Protein AF-A0A936FJT2-F1 (afdb_monomer)

Radius of gyration: 33.2 Å; Cα contacts (8 Å, |Δi|>4): 203; chains: 1; bounding box: 47×105×68 Å

Mean predicted aligned error: 16.53 Å

Nearest PDB structures (foldseek):
  1ezu-assembly1_B  TM=7.682E-01  e=1.170E-05  Escherichia coli
  1xx9-assembly1_C  TM=7.373E-01  e=2.394E-05  Escherichia coli
  1n8o-assembly1_E-2  TM=7.685E-01  e=5.174E-05  Escherichia coli K-12
  4niy-assembly1_E  TM=7.135E-01  e=3.718E-05  Escherichia coli K-12
  4niy-assembly4_H  TM=6.988E-01  e=6.103E-05  Escherichia coli K-12

Solvent-accessible surface area (backbone atoms only — not comparable to full-atom values): 11241 Å² total; per-residue (Å²): 141,77,87,82,92,81,90,87,83,91,83,87,79,86,84,75,80,75,79,78,79,75,80,76,78,75,73,72,80,74,78,71,80,80,74,75,71,82,79,77,77,70,72,63,78,69,56,72,70,45,80,87,69,50,94,99,54,85,82,42,82,30,77,70,78,92,60,85,71,34,73,82,38,67,46,77,41,55,50,42,38,72,41,80,40,57,69,46,61,64,33,29,50,41,44,74,43,82,42,76,40,93,97,51,87,74,69,46,67,48,79,49,63,88,76,47,73,50,65,56,90,67,92,63,64,91,86,49,63,42,82,43,75,33,38,22,61,65,46,80,42,73,38,75,65,64,68,97,62,93,58,88,65,82,44,64,44,58,75,70,66,64,79,135

Sequence (164 aa):
MSAPYLLTRMGTPLLVAVCLVACAQAVPPSATPVSDPPRSAMPIDVLDAFPASLPGHQRHVVKLPPLDNEPLHRVELLGGKTLTVDCNRQSMDGHFEPREVPGRKPTYWVFTSQGQVMSTRMACPPGSDRREFVSAKTLLVPLQQPPSTGGVRARWLRIALAPD

Foldseek 3Di:
DDDDDDDDDDDDDDPPPPPPPPPPPPPPPPPDPPPDDPPDDADVVVVVLDDCDDPPDDWAWDFDDDDPPQQVDKDKAWDWAKDWDAPWDKAFAWDWDWDDRPPDDDTAIDIDGPGDMDTDDDDGDPPRIDTDTHTYDMDIGGRDDDPPPDHGDIHIGDDDDDPD

pLDDT: mean 70.75, std 20.86, range [28.64, 97.94]

Secondary structure (DSSP, 8-state):
---------------------------PPP-----PPP--PPPHHHHTTS-S-BTTB---EEEPPP-TTGGG-EEEE--EEEEEE-SSPEEE--EEEEEEETTEEEEEEEEE----EEE--PPPPTT--EEEEEE---EEEE-PPPPTTT---EEE--------

Structure (mmCIF, N/CA/C/O backbone):
data_AF-A0A936FJT2-F1
#
_entry.id   AF-A0A936FJT2-F1
#
loop_
_atom_site.group_PDB
_atom_site.id
_atom_site.type_symbol
_atom_site.label_atom_id
_atom_site.label_alt_id
_atom_site.label_comp_id
_atom_site.label_asym_id
_atom_site.label_entity_id
_atom_site.label_seq_id
_atom_site.pdbx_PDB_ins_code
_atom_site.Cartn_x
_atom_site.Cartn_y
_atom_site.Cartn_z
_atom_site.occupancy
_atom_site.B_iso_or_equiv
_atom_site.auth_seq_id
_atom_site.auth_comp_id
_atom_site.auth_asym_id
_atom_site.auth_atom_id
_atom_site.pdbx_PDB_model_num
ATOM 1 N N . MET A 1 1 ? -29.739 -91.807 -42.483 1.00 41.09 1 MET A N 1
ATOM 2 C CA . MET A 1 1 ? -28.530 -92.315 -43.171 1.00 41.09 1 MET A CA 1
ATOM 3 C C . MET A 1 1 ? -27.590 -91.137 -43.346 1.00 41.09 1 MET A C 1
ATOM 5 O O . MET A 1 1 ? -28.060 -90.129 -43.840 1.00 41.09 1 MET A O 1
ATOM 9 N N . SER A 1 2 ? -26.325 -91.100 -42.957 1.00 41.69 2 SER A N 1
ATOM 10 C CA . SER A 1 2 ? -25.460 -91.930 -42.118 1.00 41.69 2 SER A CA 1
ATOM 11 C C . SER A 1 2 ? -24.277 -91.014 -41.746 1.00 41.69 2 SER A C 1
ATOM 13 O O . SER A 1 2 ? -23.844 -90.225 -42.582 1.00 41.69 2 SER A O 1
ATOM 15 N N . ALA A 1 3 ? -23.762 -91.105 -40.517 1.00 51.72 3 ALA A N 1
ATOM 16 C CA . ALA A 1 3 ? -22.368 -90.741 -40.193 1.00 51.72 3 ALA A CA 1
ATOM 17 C C . ALA A 1 3 ? -21.408 -91.705 -40.956 1.00 51.72 3 ALA A C 1
ATOM 19 O O . ALA A 1 3 ? -21.934 -92.734 -41.400 1.00 51.72 3 ALA A O 1
ATOM 20 N N . PRO A 1 4 ? -20.071 -91.498 -41.130 1.00 61.59 4 PRO A N 1
ATOM 21 C CA . PRO A 1 4 ? -19.071 -91.048 -40.130 1.00 61.59 4 PRO A CA 1
ATOM 22 C C . PRO A 1 4 ? -17.964 -90.095 -40.687 1.00 61.59 4 PRO A C 1
ATOM 24 O O . PRO A 1 4 ? -17.798 -89.942 -41.889 1.00 61.59 4 PRO A O 1
ATOM 27 N N . TYR A 1 5 ? -17.322 -89.236 -39.883 1.00 51.62 5 TYR A N 1
ATOM 28 C CA . TYR A 1 5 ? -16.064 -89.429 -39.122 1.00 51.62 5 TYR A CA 1
ATOM 29 C C . TYR A 1 5 ? -14.884 -90.078 -39.875 1.00 51.62 5 TYR A C 1
ATOM 31 O O . TYR A 1 5 ? -14.964 -91.248 -40.225 1.00 51.62 5 TYR A O 1
ATOM 39 N N . LEU A 1 6 ? -13.757 -89.356 -40.006 1.00 49.19 6 LEU A N 1
ATOM 40 C CA . LEU A 1 6 ? -12.476 -89.595 -39.297 1.00 49.19 6 LEU A CA 1
ATOM 41 C C . LEU A 1 6 ? -11.397 -88.595 -39.804 1.00 49.19 6 LEU A C 1
ATOM 43 O O . LEU A 1 6 ? -11.207 -88.463 -41.004 1.00 49.19 6 LEU A O 1
ATOM 47 N N . LEU A 1 7 ? -10.832 -87.760 -38.911 1.00 50.19 7 LEU A N 1
ATOM 48 C CA . LEU A 1 7 ? -9.444 -87.827 -38.376 1.00 50.19 7 LEU A CA 1
ATOM 49 C C . LEU A 1 7 ? -8.367 -87.365 -39.395 1.00 50.19 7 LEU A C 1
ATOM 51 O O . LEU A 1 7 ? -8.371 -87.801 -40.528 1.00 50.19 7 LEU A O 1
ATOM 55 N N . THR A 1 8 ? -7.341 -86.551 -39.125 1.00 47.97 8 THR A N 1
ATOM 56 C CA . THR A 1 8 ? -6.718 -85.963 -37.923 1.00 47.97 8 THR A CA 1
ATOM 57 C C . THR A 1 8 ? -5.597 -85.032 -38.425 1.00 47.97 8 THR A C 1
ATOM 59 O O . THR A 1 8 ? -4.978 -85.375 -39.427 1.00 47.97 8 THR A O 1
ATOM 62 N N . ARG A 1 9 ? -5.237 -83.970 -37.690 1.00 49.84 9 ARG A N 1
ATOM 63 C CA . ARG A 1 9 ? -3.873 -83.686 -37.155 1.00 49.84 9 ARG A CA 1
ATOM 64 C C . ARG A 1 9 ? -3.634 -82.186 -36.926 1.00 49.84 9 ARG A C 1
ATOM 66 O O . ARG A 1 9 ? -3.394 -81.423 -37.846 1.00 49.84 9 ARG A O 1
ATOM 73 N N . MET A 1 10 ? -3.672 -81.837 -35.641 1.00 58.47 10 MET A N 1
ATOM 74 C CA . MET A 1 10 ? -2.635 -81.125 -34.880 1.00 58.47 10 MET A CA 1
ATOM 75 C C . MET A 1 10 ? -1.852 -80.004 -35.588 1.00 58.47 10 MET A C 1
ATOM 77 O O . MET A 1 10 ? -0.888 -80.259 -36.301 1.00 58.47 10 MET A O 1
ATOM 81 N N . GLY A 1 11 ? -2.195 -78.764 -35.230 1.00 45.72 11 GLY A N 1
ATOM 82 C CA . GLY A 1 11 ? -1.363 -77.571 -35.378 1.00 45.72 11 GLY A CA 1
ATOM 83 C C . GLY A 1 11 ? -1.730 -76.551 -34.295 1.00 45.72 11 GLY A C 1
ATOM 84 O O . GLY A 1 11 ? -2.632 -75.743 -34.471 1.00 45.72 11 GLY A O 1
ATOM 85 N N . THR A 1 12 ? -1.080 -76.644 -33.139 1.00 52.88 12 THR A N 1
ATOM 86 C CA . THR A 1 12 ? -1.065 -75.639 -32.057 1.00 52.88 12 THR A CA 1
ATOM 87 C C . THR A 1 12 ? 0.076 -74.635 -32.304 1.00 52.88 12 THR A C 1
ATOM 89 O O . THR A 1 12 ? 1.049 -74.998 -32.958 1.00 52.88 12 THR A O 1
ATOM 92 N N . PRO A 1 13 ? 0.132 -73.478 -31.630 1.00 49.72 13 PRO A N 1
ATOM 93 C CA . PRO A 1 13 ? -0.815 -72.367 -31.652 1.00 49.72 13 PRO A CA 1
ATOM 94 C C . PRO A 1 13 ? -0.059 -71.046 -31.935 1.00 49.72 13 PRO A C 1
ATOM 96 O O . PRO A 1 13 ? 0.907 -70.728 -31.244 1.00 49.72 13 PRO A O 1
ATOM 99 N N . LEU A 1 14 ? -0.496 -70.217 -32.889 1.00 49.16 14 LEU A N 1
ATOM 100 C CA . LEU A 1 14 ? -0.026 -68.827 -32.915 1.00 49.16 14 LEU A CA 1
ATOM 101 C C . LEU A 1 14 ? -0.967 -67.998 -32.039 1.00 49.16 14 LEU A C 1
ATOM 103 O O . LEU A 1 14 ? -2.096 -67.696 -32.419 1.00 49.16 14 LEU A O 1
ATOM 107 N N . LEU A 1 15 ? -0.492 -67.696 -30.833 1.00 52.97 15 LEU A N 1
ATOM 108 C CA . LEU A 1 15 ? -1.070 -66.747 -29.887 1.00 52.97 15 LEU A CA 1
ATOM 109 C C . LEU A 1 15 ? -1.191 -65.372 -30.565 1.00 52.97 15 LEU A C 1
ATOM 111 O O . LEU A 1 15 ? -0.263 -64.568 -30.554 1.00 52.97 15 LEU A O 1
ATOM 115 N N . VAL A 1 16 ? -2.346 -65.104 -31.172 1.00 50.75 16 VAL A N 1
ATOM 116 C CA . VAL A 1 16 ? -2.749 -63.750 -31.554 1.00 50.75 16 VAL A CA 1
ATOM 117 C C . VAL A 1 16 ? -3.340 -63.113 -30.303 1.00 50.75 16 VAL A C 1
ATOM 119 O O . VAL A 1 16 ? -4.522 -63.263 -29.998 1.00 50.75 16 VAL A O 1
ATOM 122 N N . ALA A 1 17 ? -2.485 -62.439 -29.537 1.00 57.28 17 ALA A N 1
ATOM 123 C CA . ALA A 1 17 ? -2.918 -61.532 -28.488 1.00 57.28 17 ALA A CA 1
ATOM 124 C C . ALA A 1 17 ? -3.604 -60.326 -29.150 1.00 57.28 17 ALA A C 1
ATOM 126 O O . ALA A 1 17 ? -2.967 -59.345 -29.528 1.00 57.28 17 ALA A O 1
ATOM 127 N N . VAL A 1 18 ? -4.920 -60.430 -29.333 1.00 52.81 18 VAL A N 1
ATOM 128 C CA . VAL A 1 18 ? -5.785 -59.294 -29.648 1.00 52.81 18 VAL A CA 1
ATOM 129 C C . VAL A 1 18 ? -5.840 -58.427 -28.393 1.00 52.81 18 VAL A C 1
ATOM 131 O O . VAL A 1 18 ? -6.588 -58.708 -27.458 1.00 52.81 18 VAL A O 1
ATOM 134 N N . CYS A 1 19 ? -5.019 -57.378 -28.349 1.00 42.50 19 CYS A N 1
ATOM 135 C CA . CYS A 1 19 ? -5.193 -56.296 -27.389 1.00 42.50 19 CYS A CA 1
ATOM 136 C C . CYS A 1 19 ? -6.501 -55.569 -27.718 1.00 42.50 19 CYS A C 1
ATOM 138 O O . CYS A 1 19 ? -6.534 -54.650 -28.535 1.00 42.50 19 CYS A O 1
ATOM 140 N N . LEU A 1 20 ? -7.589 -55.996 -27.075 1.00 43.72 20 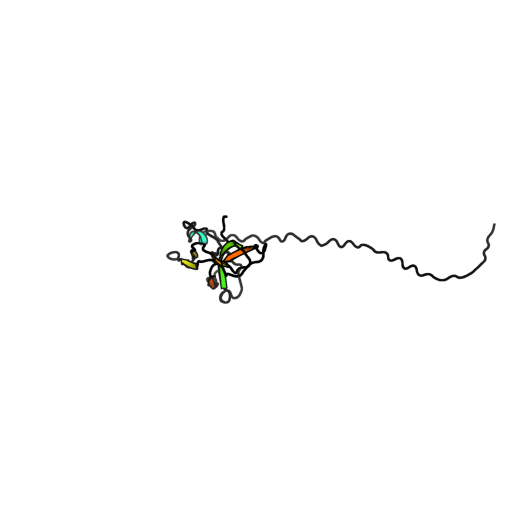LEU A N 1
ATOM 141 C CA . LEU A 1 20 ? -8.791 -55.190 -26.909 1.00 43.72 20 LEU A CA 1
ATOM 142 C C . LEU A 1 20 ? -8.407 -53.961 -26.080 1.00 43.72 20 LEU A C 1
ATOM 144 O O . LEU A 1 20 ? -8.416 -53.990 -24.851 1.00 43.72 20 LEU A O 1
ATOM 148 N N . VAL A 1 21 ? -8.042 -52.875 -26.759 1.00 56.47 21 VAL A N 1
ATOM 149 C CA . VAL A 1 21 ? -7.982 -51.548 -26.150 1.00 56.47 21 VAL A CA 1
ATOM 150 C C . VAL A 1 21 ? -9.427 -51.116 -25.915 1.00 56.47 21 VAL A C 1
ATOM 152 O O . VAL A 1 21 ? -10.073 -50.510 -26.765 1.00 56.47 21 VAL A O 1
ATOM 155 N N . ALA A 1 22 ? -9.961 -51.490 -24.755 1.00 47.34 22 ALA A N 1
ATOM 156 C CA . ALA A 1 22 ? -11.141 -50.857 -24.205 1.00 47.34 22 ALA A CA 1
ATOM 157 C C . ALA A 1 22 ? -10.746 -49.424 -23.826 1.00 47.34 22 ALA A C 1
ATOM 159 O O . ALA A 1 22 ? -10.128 -49.195 -22.787 1.00 47.34 22 ALA A O 1
ATOM 160 N N . CYS A 1 23 ? -11.073 -48.452 -24.679 1.00 44.69 23 CYS A N 1
ATOM 161 C CA . CYS A 1 23 ? -11.065 -47.046 -24.295 1.00 44.69 23 CYS A CA 1
ATOM 162 C C . CYS A 1 23 ? -12.161 -46.833 -23.242 1.00 44.69 23 CYS A C 1
ATOM 164 O O . CYS A 1 23 ? -13.283 -46.439 -23.554 1.00 44.69 23 CYS A O 1
ATOM 166 N N . ALA A 1 24 ? -11.841 -47.122 -21.980 1.00 49.59 24 ALA A N 1
ATOM 167 C CA . ALA A 1 24 ? -12.567 -46.584 -20.846 1.00 49.59 24 ALA A CA 1
ATOM 168 C C . ALA A 1 24 ? -12.343 -45.070 -20.863 1.00 49.59 24 ALA A C 1
ATOM 170 O O . ALA A 1 24 ? -11.337 -44.554 -20.383 1.00 49.59 24 ALA A O 1
ATOM 171 N N . GLN A 1 25 ? -13.268 -44.360 -21.496 1.00 50.62 25 GLN A N 1
ATOM 172 C CA . GLN A 1 25 ? -13.399 -42.921 -21.374 1.00 50.62 25 GLN A CA 1
ATOM 173 C C . GLN A 1 25 ? -13.724 -42.600 -19.914 1.00 50.62 25 GLN A C 1
ATOM 175 O O . GLN A 1 25 ? -14.875 -42.627 -19.480 1.00 50.62 25 GLN A O 1
ATOM 180 N N . ALA A 1 26 ? -12.670 -42.358 -19.136 1.00 50.75 26 ALA A N 1
ATOM 181 C CA . ALA A 1 26 ? -12.765 -41.702 -17.850 1.00 50.75 26 ALA A CA 1
ATOM 182 C C . ALA A 1 26 ? -13.279 -40.286 -18.119 1.00 50.75 26 ALA A C 1
ATOM 184 O O . ALA A 1 26 ? -12.524 -39.383 -18.472 1.00 50.75 26 ALA A O 1
ATOM 185 N N . VAL A 1 27 ? -14.597 -40.122 -18.015 1.00 62.81 27 VAL A N 1
ATOM 186 C CA . VAL A 1 27 ? -15.229 -38.815 -17.876 1.00 62.81 27 VAL A CA 1
ATOM 187 C C . VAL A 1 27 ? -14.571 -38.168 -16.651 1.00 62.81 27 VAL A C 1
ATOM 189 O O . VAL A 1 27 ? -14.680 -38.737 -15.561 1.00 62.81 27 VAL A O 1
ATOM 192 N N . PRO A 1 28 ? -13.835 -37.048 -16.789 1.00 62.00 28 PRO A N 1
ATOM 193 C CA . PRO A 1 28 ? -13.328 -36.352 -15.618 1.00 62.00 28 PRO A CA 1
ATOM 194 C C . PRO A 1 28 ? -14.540 -35.960 -14.765 1.00 62.00 28 PRO A C 1
ATOM 196 O O . PRO A 1 28 ? -15.533 -35.488 -15.332 1.00 62.00 28 PRO A O 1
ATOM 199 N N . PRO A 1 29 ? -14.517 -36.165 -13.435 1.00 53.25 29 PRO A N 1
ATOM 200 C CA . PRO A 1 29 ? -15.595 -35.677 -12.594 1.00 53.25 29 PRO A CA 1
ATOM 201 C C . PRO A 1 29 ? -15.706 -34.177 -12.846 1.00 53.25 29 PRO A C 1
ATOM 203 O O . PRO A 1 29 ? -14.739 -33.434 -12.670 1.00 53.25 29 PRO A O 1
ATOM 206 N N . SER A 1 30 ? -16.865 -33.755 -13.352 1.00 55.56 30 SER A N 1
ATOM 207 C CA . SER A 1 30 ? -17.181 -32.351 -13.544 1.00 55.56 30 SER A CA 1
ATOM 208 C C . SER A 1 30 ? -16.873 -31.638 -12.235 1.00 55.56 30 SER A C 1
ATOM 210 O O . SER A 1 30 ? -17.424 -31.995 -11.193 1.00 55.56 30 SER A O 1
ATOM 212 N N . ALA A 1 31 ? -15.939 -30.687 -12.285 1.00 58.97 31 ALA A N 1
ATOM 213 C CA . ALA A 1 31 ? -15.636 -29.836 -11.153 1.00 58.97 31 ALA A CA 1
ATOM 214 C C . ALA A 1 31 ? -16.955 -29.204 -10.703 1.00 58.97 31 ALA A C 1
ATOM 216 O O . ALA A 1 31 ? -17.579 -28.446 -11.448 1.00 58.97 31 ALA A O 1
ATOM 217 N N . THR A 1 32 ? -17.416 -29.575 -9.511 1.00 45.50 32 THR A N 1
ATOM 218 C CA . THR A 1 32 ? -18.541 -28.903 -8.872 1.00 45.50 32 THR A CA 1
ATOM 219 C C . THR A 1 32 ? -18.197 -27.418 -8.799 1.00 45.50 32 THR A C 1
ATOM 221 O O . THR A 1 32 ? -17.088 -27.104 -8.351 1.00 45.50 32 THR A O 1
ATOM 224 N N . PRO A 1 33 ? -19.086 -26.498 -9.214 1.00 54.75 33 PRO A N 1
ATOM 225 C CA . PRO A 1 33 ? -18.878 -25.090 -8.924 1.00 54.75 33 PRO A CA 1
ATOM 226 C C . PRO A 1 33 ? -18.719 -24.968 -7.408 1.00 54.75 33 PRO A C 1
ATOM 228 O O . PRO A 1 33 ? -19.598 -25.379 -6.651 1.00 54.75 33 PRO A O 1
ATOM 231 N N . VAL A 1 34 ? -17.553 -24.496 -6.967 1.00 51.28 34 VAL A N 1
ATOM 232 C CA . VAL A 1 34 ? -17.309 -24.187 -5.561 1.00 51.28 34 VAL A CA 1
ATOM 233 C C . VAL A 1 34 ? -18.224 -23.014 -5.245 1.00 51.28 34 VAL A C 1
ATOM 235 O O . VAL A 1 34 ? -17.948 -21.878 -5.617 1.00 51.28 34 VAL A O 1
ATOM 238 N N . SER A 1 35 ? -19.374 -23.313 -4.651 1.00 52.69 35 SER A N 1
ATOM 239 C CA . SER A 1 35 ? -20.285 -22.309 -4.125 1.00 52.69 35 SER A CA 1
ATOM 240 C C . SER A 1 35 ? -19.541 -21.562 -3.026 1.00 52.69 35 SER A C 1
ATOM 242 O O . SER A 1 35 ? -19.320 -22.118 -1.948 1.00 52.69 35 SER A O 1
ATOM 244 N N . ASP A 1 36 ? -19.125 -20.325 -3.298 1.00 50.94 36 ASP A N 1
ATOM 245 C CA . ASP A 1 36 ? -18.618 -19.443 -2.253 1.00 50.94 36 ASP A CA 1
ATOM 246 C C . ASP A 1 36 ? -19.650 -19.411 -1.110 1.00 50.94 36 ASP A C 1
ATOM 248 O O . ASP A 1 36 ? -20.843 -19.198 -1.372 1.00 50.94 36 ASP A O 1
ATOM 252 N N . PRO A 1 37 ? -19.249 -19.636 0.156 1.00 54.19 37 PRO A N 1
ATOM 253 C CA . PRO A 1 37 ? -20.168 -19.479 1.273 1.00 54.19 37 PRO A CA 1
ATOM 254 C C . PRO A 1 37 ? -20.752 -18.058 1.252 1.00 54.19 37 PRO A C 1
ATOM 256 O O . PRO A 1 37 ? -20.071 -17.122 0.813 1.00 54.19 37 PRO A O 1
ATOM 259 N N . PRO A 1 38 ? -22.000 -17.858 1.724 1.00 46.72 38 PRO A N 1
ATOM 260 C CA . PRO A 1 38 ? -22.619 -16.542 1.732 1.00 46.72 38 PRO A CA 1
ATOM 261 C C . PRO A 1 38 ? -21.678 -15.565 2.434 1.00 46.72 38 PRO A C 1
ATOM 263 O O . PRO A 1 38 ? -21.326 -15.741 3.601 1.00 46.72 38 PRO A O 1
ATOM 266 N N . ARG A 1 39 ? -21.228 -14.556 1.681 1.00 53.84 39 ARG A N 1
ATOM 267 C CA . ARG A 1 39 ? -20.324 -13.496 2.130 1.00 53.84 39 ARG A CA 1
ATOM 268 C C . ARG A 1 39 ? -21.001 -12.782 3.298 1.00 53.84 39 ARG A C 1
ATOM 270 O O . ARG A 1 39 ? -21.782 -11.862 3.078 1.00 53.84 39 ARG A O 1
ATOM 277 N N . SER A 1 40 ? -20.736 -13.242 4.522 1.00 48.91 40 SER A N 1
ATOM 278 C CA . SER A 1 40 ? -21.451 -12.818 5.727 1.00 48.91 40 SER A CA 1
ATOM 279 C C . SER A 1 40 ? -21.475 -11.289 5.803 1.00 48.91 40 SER A C 1
ATOM 281 O O . SER A 1 40 ? -20.433 -10.620 5.880 1.00 48.91 40 SER A O 1
ATOM 283 N N . ALA A 1 41 ? -22.664 -10.708 5.632 1.00 51.72 41 ALA A N 1
ATOM 284 C CA . ALA A 1 41 ? -22.876 -9.273 5.724 1.00 51.72 41 ALA A CA 1
ATOM 285 C C . ALA A 1 41 ? -22.569 -8.851 7.168 1.00 51.72 41 ALA A C 1
ATOM 287 O O . ALA A 1 41 ? -22.973 -9.514 8.114 1.00 51.72 41 ALA A O 1
ATOM 288 N N . MET A 1 42 ? -21.778 -7.792 7.340 1.00 53.12 42 MET A N 1
ATOM 289 C CA . MET A 1 42 ? -21.504 -7.283 8.683 1.00 53.12 42 MET A CA 1
ATOM 290 C C . MET A 1 42 ? -22.760 -6.593 9.201 1.00 53.12 42 MET A C 1
ATOM 292 O O . MET A 1 42 ? -23.491 -6.049 8.370 1.00 53.12 42 MET A O 1
ATOM 296 N N . PRO A 1 43 ? -22.989 -6.554 10.525 1.00 56.69 43 PRO A N 1
ATOM 297 C CA . PRO A 1 43 ? -23.989 -5.659 11.088 1.00 56.69 43 PRO A CA 1
ATOM 298 C C . PRO A 1 43 ? -23.683 -4.237 10.607 1.00 56.69 43 PRO A C 1
ATOM 300 O O . PRO A 1 43 ? -22.572 -3.739 10.816 1.00 56.69 43 PRO A O 1
ATOM 303 N N . ILE A 1 44 ? -24.637 -3.628 9.900 1.00 53.78 44 ILE A N 1
ATOM 304 C CA . ILE A 1 44 ? -24.499 -2.294 9.296 1.00 53.78 44 ILE A CA 1
ATOM 305 C C . ILE A 1 44 ? -24.113 -1.257 10.368 1.00 53.78 44 ILE A C 1
ATOM 307 O O . ILE A 1 44 ? -23.227 -0.438 10.133 1.00 53.78 44 ILE A O 1
ATOM 311 N N . ASP A 1 45 ? -24.626 -1.427 11.588 1.00 61.09 45 ASP A N 1
ATOM 312 C CA . ASP A 1 45 ? -24.450 -0.536 12.742 1.00 61.09 45 ASP A CA 1
ATOM 313 C C . ASP A 1 45 ? -22.987 -0.239 13.132 1.00 61.09 45 ASP A C 1
ATOM 315 O O . ASP A 1 45 ? -22.679 0.827 13.672 1.00 61.09 45 ASP A O 1
ATOM 319 N N . VAL A 1 46 ? -22.047 -1.158 12.871 1.00 66.50 46 VAL A N 1
ATOM 320 C CA . VAL A 1 46 ? -20.618 -0.925 13.172 1.00 66.50 46 VAL A CA 1
ATOM 321 C C . VAL A 1 46 ? -19.969 -0.032 12.110 1.00 66.50 46 VAL A C 1
ATOM 323 O O . VAL A 1 46 ? -19.051 0.726 12.422 1.00 66.50 46 VAL A O 1
ATOM 326 N N . LEU A 1 47 ? -20.432 -0.103 10.859 1.00 71.69 47 LEU A N 1
ATOM 327 C CA . LEU A 1 47 ? -19.873 0.653 9.736 1.00 71.69 47 LEU A CA 1
ATOM 328 C C . LEU A 1 47 ? -20.318 2.118 9.737 1.00 71.69 47 LEU A C 1
ATOM 330 O O . LEU A 1 47 ? -19.564 2.959 9.250 1.00 71.69 47 LEU A O 1
ATOM 334 N N . ASP A 1 48 ? -21.473 2.422 10.331 1.00 77.94 48 ASP A N 1
ATOM 335 C CA . ASP A 1 48 ? -22.017 3.784 10.461 1.00 77.94 48 ASP A CA 1
ATOM 336 C C . ASP A 1 48 ? -21.156 4.687 11.355 1.00 77.94 48 ASP A C 1
ATOM 338 O O . ASP A 1 48 ? -21.199 5.912 11.266 1.00 77.94 48 ASP A O 1
ATOM 342 N N . ALA A 1 49 ? -20.319 4.078 12.199 1.00 75.94 49 ALA A N 1
ATOM 343 C CA . ALA A 1 49 ? -19.318 4.767 13.005 1.00 75.94 49 ALA A CA 1
ATOM 344 C C . ALA A 1 49 ? -18.218 5.438 12.168 1.00 75.94 49 ALA A C 1
ATOM 346 O O . ALA A 1 49 ? -17.564 6.371 12.631 1.00 75.94 49 ALA A O 1
ATOM 347 N N . PHE A 1 50 ? -17.948 4.896 10.982 1.00 79.94 50 PHE A N 1
ATOM 348 C CA . PHE A 1 50 ? -16.826 5.280 10.140 1.00 79.94 50 PHE A CA 1
ATOM 349 C C . PHE A 1 50 ? -17.321 6.159 8.994 1.00 79.94 50 PHE A C 1
ATOM 351 O O . PHE A 1 50 ? -18.408 5.920 8.464 1.00 79.94 50 PHE A O 1
ATOM 358 N N . PRO A 1 51 ? -16.521 7.141 8.545 1.00 80.62 51 PRO A N 1
ATOM 359 C CA . PRO A 1 51 ? -16.919 7.991 7.432 1.00 80.62 51 PRO A CA 1
ATOM 360 C C . PRO A 1 51 ? -17.266 7.143 6.199 1.00 80.62 51 PRO A C 1
ATOM 362 O O . PRO A 1 51 ? -16.537 6.217 5.825 1.00 80.62 51 PRO A O 1
ATOM 365 N N . ALA A 1 52 ? -18.407 7.444 5.574 1.00 81.62 52 ALA A N 1
ATOM 366 C CA . ALA A 1 52 ? -18.868 6.743 4.376 1.00 81.62 52 ALA A CA 1
ATOM 367 C C . ALA A 1 52 ? -17.985 7.021 3.153 1.00 81.62 52 ALA A C 1
ATOM 369 O O . ALA A 1 52 ? -17.815 6.159 2.289 1.00 81.62 52 ALA A O 1
ATOM 370 N N . SER A 1 53 ? -17.391 8.208 3.118 1.00 81.44 53 SER A N 1
ATOM 371 C CA . SER A 1 53 ? -16.484 8.672 2.082 1.00 81.44 53 SER A CA 1
ATOM 372 C C . SER A 1 53 ? -15.417 9.576 2.690 1.00 81.44 53 SER A C 1
ATOM 374 O O . SER A 1 53 ? -15.611 10.190 3.740 1.00 81.44 53 SER A O 1
ATOM 376 N N . LEU A 1 54 ? -14.277 9.646 2.015 1.00 80.94 54 LEU A N 1
ATOM 377 C CA . LEU A 1 54 ? -13.211 10.591 2.306 1.00 80.94 54 LEU A CA 1
ATOM 378 C C . LEU A 1 54 ? -12.754 11.163 0.954 1.00 80.94 54 LEU A C 1
ATOM 380 O O . LEU A 1 54 ? -12.514 10.374 0.038 1.00 80.94 54 LEU A O 1
ATOM 384 N N . PRO A 1 55 ? -12.669 12.495 0.774 1.00 80.88 55 PRO A N 1
ATOM 385 C CA . PRO A 1 55 ? -12.311 13.087 -0.514 1.00 80.88 55 PRO A CA 1
ATOM 386 C C . PRO A 1 55 ? -10.999 12.522 -1.065 1.00 80.88 55 PRO A C 1
ATOM 388 O O . PRO A 1 55 ? -10.024 12.390 -0.327 1.00 80.88 55 PRO A O 1
ATOM 391 N N . GLY A 1 56 ? -10.981 12.158 -2.349 1.00 81.31 56 GLY A N 1
ATOM 392 C CA . GLY A 1 56 ? -9.808 11.559 -3.001 1.00 81.31 56 GLY A CA 1
ATOM 393 C C . GLY A 1 56 ? -9.508 10.110 -2.599 1.00 81.31 56 GLY A C 1
ATOM 394 O O . GLY A 1 56 ? -8.487 9.567 -3.010 1.00 81.31 56 GLY A O 1
ATOM 395 N N . HIS A 1 57 ? -10.378 9.468 -1.814 1.00 83.81 57 HIS A N 1
ATOM 396 C CA . HIS A 1 57 ? -10.182 8.104 -1.337 1.00 83.81 57 HIS A CA 1
ATOM 397 C C . HIS A 1 57 ? -11.414 7.241 -1.611 1.00 83.81 57 HIS A C 1
ATOM 399 O O . HIS A 1 57 ? -12.554 7.696 -1.529 1.00 83.81 57 HIS A O 1
ATOM 405 N N . GLN A 1 58 ? -11.180 5.953 -1.863 1.00 82.88 58 GLN A N 1
ATOM 406 C CA . GLN A 1 58 ? -12.235 4.945 -1.870 1.00 82.88 58 GLN A CA 1
ATOM 407 C C . GLN A 1 58 ? -12.160 4.099 -0.607 1.00 82.88 58 GLN A C 1
ATOM 409 O O . GLN A 1 58 ? -11.090 3.778 -0.084 1.00 82.88 58 GLN A O 1
ATOM 414 N N . ARG A 1 59 ? -13.340 3.731 -0.126 1.00 81.44 59 ARG A N 1
ATOM 415 C CA . ARG A 1 59 ? -13.539 3.031 1.132 1.00 81.44 59 ARG A CA 1
ATOM 416 C C . ARG A 1 59 ? -13.612 1.505 0.897 1.00 81.44 59 ARG A C 1
ATOM 418 O O . ARG A 1 59 ? -14.451 1.054 0.125 1.00 81.44 59 ARG A O 1
ATOM 425 N N . HIS A 1 60 ? -12.764 0.714 1.576 1.00 80.38 60 HIS A N 1
ATOM 426 C CA . HIS A 1 60 ? -12.659 -0.760 1.420 1.00 80.38 60 HIS A CA 1
ATOM 427 C C . HIS A 1 60 ? -12.813 -1.563 2.718 1.00 80.38 60 HIS A C 1
ATOM 429 O O . HIS A 1 60 ? -11.915 -1.535 3.562 1.00 80.38 60 HIS A O 1
ATOM 435 N N . VAL A 1 61 ? -13.901 -2.324 2.874 1.00 81.06 61 VAL A N 1
ATOM 436 C CA . VAL A 1 6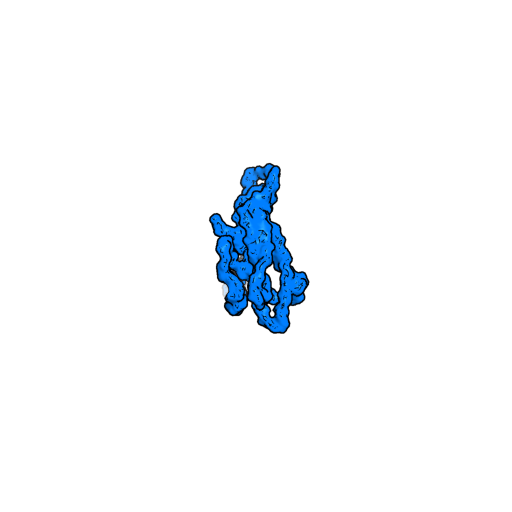1 ? -14.097 -3.196 4.048 1.00 81.06 61 VAL A CA 1
ATOM 437 C C . VAL A 1 61 ? -13.430 -4.548 3.816 1.00 81.06 61 VAL A C 1
ATOM 439 O O . VAL A 1 61 ? -13.803 -5.252 2.880 1.00 81.06 61 VAL A O 1
ATOM 442 N N . VAL A 1 62 ? -12.546 -4.971 4.719 1.00 75.75 62 VAL A N 1
ATOM 443 C CA . VAL A 1 62 ? -12.083 -6.360 4.814 1.00 75.75 62 VAL A CA 1
ATOM 444 C C . VAL A 1 62 ? -12.730 -7.042 6.012 1.00 75.75 62 VAL A C 1
ATOM 446 O O . VAL A 1 62 ? -12.732 -6.575 7.154 1.00 75.75 62 VAL A O 1
ATOM 449 N N . LYS A 1 63 ? -13.342 -8.183 5.718 1.00 76.00 63 LYS A N 1
ATOM 450 C CA . LYS A 1 63 ? -13.933 -9.065 6.713 1.00 76.00 63 LYS A CA 1
ATOM 451 C C . LYS A 1 63 ? -13.015 -10.250 6.842 1.00 76.00 63 LYS A C 1
ATOM 453 O O . LYS A 1 63 ? -12.725 -10.906 5.846 1.00 76.00 63 LYS A O 1
ATOM 458 N N . LEU A 1 64 ? -12.552 -10.489 8.054 1.00 75.38 64 LEU A N 1
ATOM 459 C CA . LEU A 1 64 ? -11.710 -11.633 8.331 1.00 75.38 64 LEU A CA 1
ATOM 460 C C . LEU A 1 64 ? -12.580 -12.744 8.903 1.00 75.38 64 LEU A C 1
ATOM 462 O O . LEU A 1 64 ? -13.493 -12.446 9.683 1.00 75.38 64 LEU A O 1
ATOM 466 N N . PRO A 1 65 ? -12.333 -14.000 8.509 1.00 75.44 65 PRO A N 1
ATOM 467 C CA . PRO A 1 65 ? -12.931 -15.119 9.210 1.00 75.44 65 PRO A CA 1
ATOM 468 C C . PRO A 1 65 ? -12.453 -15.118 10.673 1.00 75.44 65 PRO A C 1
ATOM 470 O O . PRO A 1 65 ? -11.396 -14.553 10.968 1.00 75.44 65 PRO A O 1
ATOM 473 N N . PRO A 1 66 ? -13.217 -15.717 11.598 1.00 76.94 66 PRO A N 1
ATOM 474 C CA . PRO A 1 66 ? -12.722 -15.961 12.946 1.00 76.94 66 PRO A CA 1
ATOM 475 C C . PRO A 1 66 ? -11.517 -16.907 12.880 1.00 76.94 66 PRO A C 1
ATOM 477 O O . PRO A 1 66 ? -11.547 -17.895 12.142 1.00 76.94 66 PRO A O 1
ATOM 480 N N . LEU A 1 67 ? -10.460 -16.595 13.630 1.00 73.19 67 LEU A N 1
ATOM 481 C CA . LEU A 1 67 ? -9.276 -17.445 13.762 1.00 73.19 67 LEU A CA 1
ATOM 482 C C . LEU A 1 67 ? -9.058 -17.813 15.230 1.00 73.19 67 LEU A C 1
ATOM 484 O O . LEU A 1 67 ? -9.247 -16.989 16.126 1.00 73.19 67 LEU A O 1
ATOM 488 N N . ASP A 1 68 ? -8.571 -19.025 15.474 1.00 78.62 68 ASP A N 1
ATOM 489 C CA . ASP A 1 68 ? -8.051 -19.384 16.789 1.00 78.62 68 ASP A CA 1
ATOM 490 C C . ASP A 1 68 ? -6.748 -18.628 17.060 1.00 78.62 68 ASP A C 1
ATOM 492 O O . ASP A 1 68 ? -5.923 -18.418 16.167 1.00 78.62 68 ASP A O 1
ATOM 496 N N . ASN A 1 69 ? -6.536 -18.222 18.313 1.00 79.44 69 ASN A N 1
ATOM 497 C CA . ASN A 1 69 ? -5.347 -17.472 18.726 1.00 79.44 69 ASN A CA 1
ATOM 498 C C . ASN A 1 69 ? -5.094 -16.207 17.875 1.00 79.44 69 ASN A C 1
ATOM 500 O O . ASN A 1 69 ? -3.960 -15.933 17.472 1.00 79.44 69 ASN A O 1
ATOM 504 N N . GLU A 1 70 ? -6.132 -15.396 17.625 1.00 74.25 70 GLU A N 1
ATOM 505 C CA . GLU A 1 70 ? -6.020 -14.134 16.866 1.00 74.25 70 GLU A CA 1
ATOM 506 C C . GLU A 1 70 ? -4.825 -13.231 17.250 1.00 74.25 70 GLU A C 1
ATOM 508 O O . GLU A 1 70 ? -4.224 -12.686 16.328 1.00 74.25 70 GLU A O 1
ATOM 513 N N . PRO A 1 71 ? -4.386 -13.086 18.524 1.00 80.19 71 PRO A N 1
ATOM 514 C CA . PRO A 1 71 ? -3.251 -12.217 18.870 1.00 80.19 71 PRO A CA 1
ATOM 515 C C . PRO A 1 71 ? -1.929 -12.603 18.209 1.00 80.19 71 PRO A C 1
ATOM 517 O O . PRO A 1 71 ? -1.034 -11.768 18.091 1.00 80.19 71 PRO A O 1
ATOM 520 N N . LEU A 1 72 ? -1.791 -13.870 17.812 1.00 81.00 72 LEU A N 1
ATOM 521 C CA . LEU A 1 72 ? -0.606 -14.377 17.123 1.00 81.00 72 LEU A CA 1
ATOM 522 C C . LEU A 1 72 ? -0.610 -14.022 15.633 1.00 81.00 72 LEU A C 1
ATOM 524 O O . LEU A 1 72 ? 0.408 -14.164 14.960 1.00 81.00 72 LEU A O 1
ATOM 528 N N . HIS A 1 73 ? -1.737 -13.532 15.122 1.00 80.69 73 HIS A N 1
ATOM 529 C CA . HIS A 1 73 ? -1.936 -13.254 13.716 1.00 80.69 73 HIS A CA 1
ATOM 530 C C . HIS A 1 73 ? -1.868 -11.752 13.423 1.00 80.69 73 HIS A C 1
ATOM 532 O O . HIS A 1 73 ? -2.192 -10.881 14.239 1.00 80.69 73 HIS A O 1
ATOM 538 N N . ARG A 1 74 ? -1.426 -11.436 12.207 1.00 83.12 74 ARG A N 1
ATOM 539 C CA . ARG A 1 74 ? -1.316 -10.071 11.693 1.00 83.12 74 ARG A CA 1
ATOM 540 C C . ARG A 1 74 ? -1.934 -10.007 10.306 1.00 83.12 74 ARG A C 1
ATOM 542 O O . ARG A 1 74 ? -1.929 -10.989 9.573 1.00 83.12 74 ARG A O 1
ATOM 549 N N . VAL A 1 75 ? -2.444 -8.836 9.960 1.00 85.62 75 VAL A N 1
ATOM 550 C CA . VAL A 1 75 ? -2.905 -8.495 8.616 1.00 85.62 75 VAL A CA 1
ATOM 551 C C . VAL A 1 75 ? -1.860 -7.595 7.996 1.00 85.62 75 VAL A C 1
ATOM 553 O O . VAL A 1 75 ? -1.488 -6.587 8.594 1.00 85.62 75 VAL A O 1
ATOM 556 N N . GLU A 1 76 ? -1.408 -7.933 6.799 1.00 87.25 76 GLU A N 1
ATOM 557 C CA . GLU A 1 76 ? -0.566 -7.045 6.013 1.00 87.25 76 GLU A CA 1
ATOM 558 C C . GLU A 1 76 ? -1.430 -6.157 5.121 1.00 87.25 76 GLU A C 1
ATOM 560 O O . GLU A 1 76 ? -2.269 -6.647 4.367 1.00 87.25 76 GLU A O 1
ATOM 565 N N . LEU A 1 77 ? -1.235 -4.843 5.219 1.00 87.38 77 LEU A N 1
ATOM 566 C CA . LEU A 1 77 ? -1.881 -3.865 4.364 1.00 87.38 77 LEU A CA 1
ATOM 567 C C . LEU A 1 77 ? -0.975 -3.529 3.177 1.00 87.38 77 LEU A C 1
ATOM 569 O O . LEU A 1 77 ? 0.157 -3.083 3.377 1.00 87.38 77 LEU A O 1
ATOM 573 N N . LEU A 1 78 ? -1.488 -3.684 1.953 1.00 90.56 78 LEU A N 1
ATOM 574 C CA . LEU A 1 78 ? -0.780 -3.356 0.717 1.00 90.56 78 LEU A CA 1
ATOM 575 C C . LEU A 1 78 ? -1.509 -2.233 -0.031 1.00 90.56 78 LEU A C 1
ATOM 577 O O . LEU A 1 78 ? -2.645 -2.391 -0.474 1.00 90.56 78 LEU A O 1
ATOM 581 N N . GLY A 1 79 ? -0.845 -1.088 -0.183 1.00 89.88 79 GLY A N 1
ATOM 582 C CA . GLY A 1 79 ? -1.290 0.009 -1.043 1.00 89.88 79 GLY A CA 1
ATOM 583 C C . GLY A 1 79 ? -0.471 0.016 -2.328 1.00 89.88 79 GLY A C 1
ATOM 584 O O . GLY A 1 79 ? 0.739 -0.163 -2.273 1.00 89.88 79 GLY A O 1
ATOM 585 N N . GLY A 1 80 ? -1.107 0.179 -3.485 1.00 91.81 80 GLY A N 1
ATOM 586 C CA . GLY A 1 80 ? -0.439 0.045 -4.780 1.00 91.81 80 GLY A CA 1
ATOM 587 C C . GLY A 1 80 ? -1.393 0.201 -5.956 1.00 91.81 80 GLY A C 1
ATOM 588 O O . GLY A 1 80 ? -2.603 0.388 -5.765 1.00 91.81 80 GLY A O 1
ATOM 589 N N . LYS A 1 81 ? -0.838 0.086 -7.164 1.00 89.25 81 LYS A N 1
ATOM 590 C CA . LYS A 1 81 ? -1.582 0.068 -8.430 1.00 89.25 81 LYS A CA 1
ATOM 591 C C . LYS A 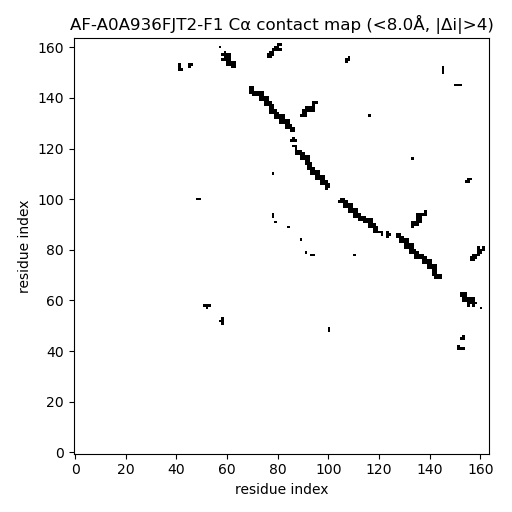1 81 ? -0.987 -0.953 -9.396 1.00 89.25 81 LYS A C 1
ATOM 593 O O . LYS A 1 81 ? 0.207 -1.243 -9.346 1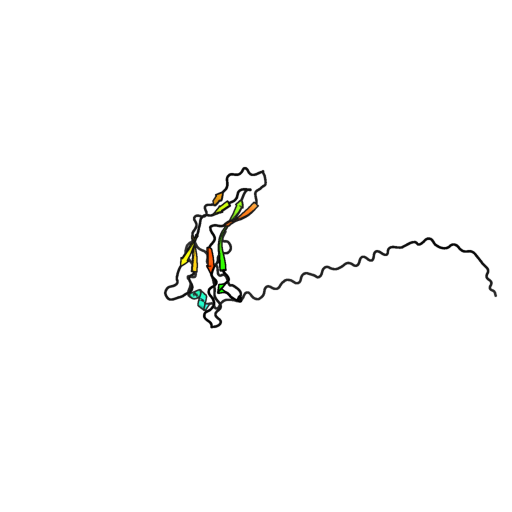.00 89.25 81 LYS A O 1
ATOM 598 N N . THR A 1 82 ? -1.825 -1.492 -10.275 1.00 94.06 82 THR A N 1
ATOM 599 C CA . THR A 1 82 ? -1.383 -2.428 -11.314 1.00 94.06 82 THR A CA 1
ATOM 600 C C . THR A 1 82 ? -0.947 -1.656 -12.548 1.00 94.06 82 THR A C 1
ATOM 602 O O . THR A 1 82 ? -1.734 -0.905 -13.121 1.00 94.06 82 THR A O 1
ATOM 605 N N . LEU A 1 83 ? 0.296 -1.864 -12.971 1.00 94.12 83 LEU A N 1
ATOM 606 C CA . LEU A 1 83 ? 0.908 -1.192 -14.113 1.00 94.12 83 LEU A CA 1
ATOM 607 C C . LEU A 1 83 ? 1.465 -2.222 -15.088 1.00 94.12 83 LEU A C 1
ATOM 609 O O . LEU A 1 83 ? 1.675 -3.381 -14.737 1.00 94.12 83 LEU A O 1
ATOM 613 N N . THR A 1 84 ? 1.711 -1.787 -16.318 1.00 96.69 84 THR A N 1
ATOM 614 C CA . THR A 1 84 ? 2.616 -2.508 -17.213 1.00 96.69 84 THR A CA 1
ATOM 615 C C . THR A 1 84 ? 4.036 -2.082 -16.855 1.00 96.69 84 THR A C 1
ATOM 617 O O . THR A 1 84 ? 4.329 -0.888 -16.866 1.00 96.69 84 THR A O 1
ATOM 620 N N . VAL A 1 85 ? 4.877 -3.038 -16.472 1.00 96.81 85 VAL A N 1
ATOM 621 C CA . VAL A 1 85 ? 6.249 -2.825 -16.001 1.00 96.81 85 VAL A CA 1
ATOM 622 C C . VAL A 1 85 ? 7.218 -3.655 -16.825 1.00 96.81 85 VAL A C 1
ATOM 624 O O . VAL A 1 85 ? 6.858 -4.721 -17.317 1.00 96.81 85 VAL A O 1
ATOM 627 N N . ASP A 1 86 ? 8.448 -3.184 -16.927 1.00 96.81 86 ASP A N 1
ATOM 628 C CA . ASP A 1 86 ? 9.558 -3.865 -17.579 1.00 96.81 86 ASP A CA 1
ATOM 629 C C . ASP A 1 86 ? 10.212 -4.916 -16.653 1.00 96.81 86 ASP A C 1
ATOM 631 O O . ASP A 1 86 ? 9.691 -5.307 -15.602 1.00 96.81 86 ASP A O 1
ATOM 635 N N . CYS A 1 87 ? 11.389 -5.416 -17.032 1.00 96.38 87 CYS A N 1
ATOM 636 C CA . CYS A 1 87 ? 12.168 -6.352 -16.217 1.00 96.38 87 CYS A CA 1
ATOM 637 C C . CYS A 1 87 ? 12.682 -5.755 -14.892 1.00 96.38 87 CYS A C 1
ATOM 639 O O . CYS A 1 87 ? 13.149 -6.498 -14.026 1.00 96.38 87 CYS A O 1
ATOM 641 N N . ASN A 1 88 ? 12.628 -4.431 -14.725 1.00 97.94 88 ASN A N 1
ATOM 642 C CA . ASN A 1 88 ? 13.125 -3.783 -13.527 1.00 97.94 88 ASN A CA 1
ATOM 643 C C . ASN A 1 88 ? 12.225 -4.056 -12.321 1.00 97.94 88 ASN A C 1
ATOM 645 O O . ASN A 1 88 ? 11.022 -4.300 -12.425 1.00 97.94 88 ASN A O 1
ATOM 649 N N . ARG A 1 89 ? 12.831 -3.991 -11.132 1.00 96.19 89 ARG A N 1
ATOM 650 C CA . ARG A 1 89 ? 12.077 -4.033 -9.885 1.00 96.19 89 ARG A CA 1
ATOM 651 C C . ARG A 1 89 ? 11.486 -2.653 -9.635 1.00 96.19 89 ARG A C 1
ATOM 653 O O . ARG A 1 89 ? 12.230 -1.684 -9.477 1.00 96.19 89 ARG A O 1
ATOM 660 N N . GLN A 1 90 ? 10.163 -2.601 -9.569 1.00 97.25 90 GLN A N 1
ATOM 661 C CA . GLN A 1 90 ? 9.394 -1.387 -9.330 1.00 97.25 90 GLN A CA 1
ATOM 662 C C . GLN A 1 90 ? 8.909 -1.335 -7.873 1.00 97.25 90 GLN A C 1
ATOM 664 O O . GLN A 1 90 ? 8.629 -2.361 -7.254 1.00 97.25 90 GLN A O 1
ATOM 669 N N . SER A 1 91 ? 8.790 -0.135 -7.315 1.00 95.38 91 SER A N 1
ATOM 670 C CA . SER A 1 91 ? 8.139 0.125 -6.022 1.00 95.38 91 SER A CA 1
ATOM 671 C C . SER A 1 91 ? 7.432 1.473 -6.065 1.00 95.38 91 SER A C 1
ATOM 673 O O . SER A 1 91 ? 7.862 2.354 -6.801 1.00 95.38 91 SER A O 1
ATOM 675 N N . MET A 1 92 ? 6.348 1.647 -5.313 1.00 95.69 92 MET A N 1
ATOM 676 C CA . MET A 1 92 ? 5.581 2.898 -5.298 1.00 95.69 92 MET A CA 1
ATOM 677 C C . MET A 1 92 ? 5.842 3.689 -4.013 1.00 95.69 92 MET A C 1
ATOM 679 O O . MET A 1 92 ? 6.144 3.110 -2.969 1.00 95.69 92 MET A O 1
ATOM 683 N N . ASP A 1 93 ? 5.707 5.010 -4.054 1.00 94.75 93 ASP A N 1
ATOM 684 C CA . ASP A 1 93 ? 5.641 5.812 -2.836 1.00 94.75 93 ASP A CA 1
ATOM 685 C C . ASP A 1 93 ? 4.310 5.592 -2.091 1.00 94.75 93 ASP A C 1
ATOM 687 O O . ASP A 1 93 ? 3.279 5.252 -2.680 1.00 94.75 93 ASP A O 1
ATOM 691 N N . GLY A 1 94 ? 4.321 5.815 -0.780 1.00 90.06 94 GLY A N 1
ATOM 692 C CA . GLY A 1 94 ? 3.112 5.879 0.033 1.00 90.06 94 GLY A CA 1
ATOM 693 C C . GLY A 1 94 ? 3.201 5.142 1.362 1.00 90.06 94 GLY A C 1
ATOM 694 O O . GLY A 1 94 ? 4.094 4.323 1.602 1.00 90.06 94 GLY A O 1
ATOM 695 N N . HIS A 1 95 ? 2.249 5.447 2.239 1.00 90.31 95 HIS A N 1
ATOM 696 C CA . HIS A 1 95 ? 2.167 4.903 3.592 1.00 90.31 95 HIS A CA 1
ATOM 697 C C . HIS A 1 95 ? 0.726 4.884 4.105 1.00 90.31 95 HIS A C 1
ATOM 699 O O . HIS A 1 95 ? -0.167 5.527 3.555 1.00 90.31 95 HIS A O 1
ATOM 705 N N . PHE A 1 96 ? 0.506 4.127 5.179 1.00 87.31 96 PHE A N 1
ATOM 706 C CA . PHE A 1 96 ? -0.774 4.057 5.877 1.00 87.31 96 PHE A CA 1
ATOM 707 C C . PHE A 1 96 ? -0.738 4.893 7.156 1.00 87.31 96 PHE A C 1
ATOM 709 O O . PHE A 1 96 ? 0.146 4.715 7.994 1.00 87.31 96 PHE A O 1
ATOM 716 N N . GLU A 1 97 ? -1.734 5.753 7.334 1.00 86.94 97 GLU A N 1
ATOM 717 C CA . GLU A 1 97 ? -1.923 6.569 8.531 1.00 86.94 97 GLU A CA 1
ATOM 718 C C . GLU A 1 97 ? -3.105 6.050 9.356 1.00 86.94 97 GLU A C 1
ATOM 720 O O . GLU A 1 97 ? -4.213 5.925 8.819 1.00 86.94 97 GLU A O 1
ATOM 725 N N . PRO A 1 98 ? -2.913 5.761 10.655 1.00 84.81 98 PRO A N 1
ATOM 726 C CA . PRO A 1 98 ? -4.018 5.448 11.545 1.00 84.81 98 PRO A CA 1
ATOM 727 C C . PRO A 1 98 ? -4.870 6.698 11.797 1.00 84.81 98 PRO A C 1
ATOM 729 O O . PRO A 1 98 ? -4.357 7.7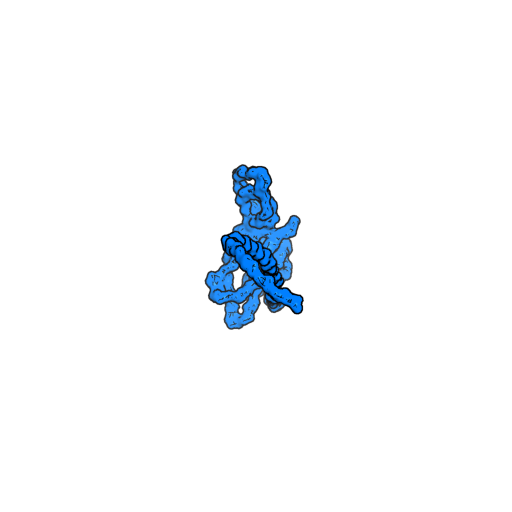86 12.054 1.00 84.81 98 PRO A O 1
ATOM 732 N N . ARG A 1 99 ? -6.188 6.532 11.762 1.00 83.00 99 ARG A N 1
ATOM 733 C CA . ARG A 1 99 ? -7.180 7.556 12.081 1.00 83.00 99 ARG A CA 1
ATOM 734 C C . ARG A 1 99 ? -8.186 7.002 13.078 1.00 83.00 99 ARG A C 1
ATOM 736 O O . ARG A 1 99 ? -8.627 5.858 12.974 1.00 83.00 99 ARG A O 1
ATOM 743 N N . GLU A 1 100 ? -8.546 7.816 14.057 1.00 79.62 100 GLU A N 1
ATOM 744 C CA . GLU A 1 100 ? -9.484 7.436 15.109 1.00 79.62 100 GLU A CA 1
ATOM 745 C C . GLU A 1 100 ? -10.872 8.008 14.834 1.00 79.62 100 GLU A C 1
ATOM 747 O O . GLU A 1 100 ? 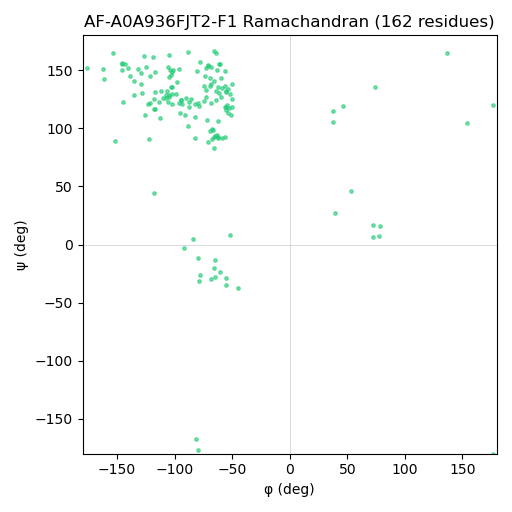-11.019 9.073 14.231 1.00 79.62 100 GLU A O 1
ATOM 752 N N . VAL A 1 101 ? -11.896 7.291 15.291 1.00 75.94 101 VAL A N 1
ATOM 753 C CA . VAL A 1 101 ? -13.253 7.826 15.391 1.00 75.94 101 VAL A CA 1
ATOM 754 C C . VAL A 1 101 ? -13.424 8.318 16.830 1.00 75.94 101 VAL A C 1
ATOM 756 O O . VAL A 1 101 ? -13.254 7.512 17.751 1.00 75.94 101 VAL A O 1
ATOM 759 N N . PRO A 1 102 ? -13.744 9.604 17.063 1.00 70.81 102 PRO A N 1
ATOM 760 C CA . PRO A 1 102 ? -13.924 10.131 18.411 1.00 70.81 102 PRO A CA 1
ATOM 761 C C . PRO A 1 102 ? -14.873 9.260 19.246 1.00 70.81 102 PRO A C 1
ATOM 763 O O . PRO A 1 102 ? -15.995 8.965 18.838 1.00 70.81 102 PRO A O 1
ATOM 766 N N . GLY A 1 103 ? -14.398 8.815 20.412 1.00 67.38 103 GLY A N 1
ATOM 767 C CA . GLY A 1 103 ? -15.177 7.997 21.344 1.00 67.38 103 GLY A CA 1
ATOM 768 C C . GLY A 1 103 ? -15.314 6.511 20.983 1.00 67.38 103 GLY A C 1
ATOM 769 O O . GLY A 1 103 ? -16.057 5.809 21.666 1.00 67.38 103 GLY A O 1
ATOM 770 N N . ARG A 1 104 ? -14.625 5.996 19.950 1.00 64.88 104 ARG A N 1
ATOM 771 C CA . ARG A 1 104 ? -14.698 4.575 19.560 1.00 64.88 104 ARG A CA 1
ATOM 772 C C . ARG A 1 104 ? -13.321 3.973 19.258 1.00 64.88 104 ARG A C 1
ATOM 774 O O . ARG A 1 104 ? -12.475 4.580 18.613 1.00 64.88 104 ARG A O 1
ATOM 781 N N . LYS A 1 105 ? -13.127 2.721 19.681 1.00 58.72 105 LYS A N 1
ATOM 782 C CA . LYS A 1 105 ? -12.102 1.797 19.159 1.00 58.72 105 LYS A CA 1
ATOM 783 C C . LYS A 1 105 ? -12.858 0.771 18.305 1.00 58.72 105 LYS A C 1
ATOM 785 O O . LYS A 1 105 ? -13.868 0.270 18.801 1.00 58.72 105 LYS A O 1
ATOM 790 N N . PRO A 1 106 ? -12.444 0.445 17.065 1.00 62.66 106 PRO A N 1
ATOM 791 C CA . PRO A 1 106 ? -11.078 0.498 16.527 1.00 62.66 106 PRO A CA 1
ATOM 792 C C . PRO A 1 106 ? -10.767 1.667 15.565 1.00 62.66 106 PRO A C 1
ATOM 794 O O . PRO A 1 106 ? -11.657 2.286 14.991 1.00 62.66 106 PRO A O 1
ATOM 797 N N . THR A 1 107 ? -9.469 1.915 15.371 1.00 73.75 107 THR A N 1
ATOM 798 C CA . THR A 1 107 ? -8.861 2.803 14.361 1.00 73.75 107 THR A CA 1
ATOM 799 C C . THR A 1 107 ? -9.199 2.342 12.930 1.00 73.75 107 THR A C 1
ATOM 801 O O . THR A 1 107 ? -9.473 1.162 12.717 1.00 73.75 107 THR A O 1
ATOM 804 N N . TYR A 1 108 ? -9.168 3.247 11.947 1.00 81.31 108 TYR A N 1
ATOM 805 C CA . TYR A 1 108 ? -9.154 2.939 10.508 1.00 81.31 108 TYR A CA 1
ATOM 806 C C . TYR A 1 108 ? -7.867 3.472 9.860 1.00 81.31 108 TYR A C 1
ATOM 808 O O . TYR A 1 108 ? -7.190 4.317 10.436 1.00 81.31 108 TYR A O 1
ATOM 816 N N . TRP A 1 109 ? -7.504 2.980 8.675 1.00 87.69 109 TRP A N 1
ATOM 817 C CA . TRP A 1 109 ? -6.237 3.322 8.019 1.00 87.69 109 TRP A CA 1
ATOM 818 C C . TRP A 1 109 ? -6.503 4.046 6.706 1.00 87.69 109 TRP A C 1
ATOM 820 O O . TRP A 1 109 ? -7.292 3.578 5.885 1.00 87.69 109 TRP A O 1
ATOM 830 N N . VAL A 1 110 ? -5.827 5.174 6.506 1.00 89.25 110 VAL A N 1
ATOM 831 C CA . VAL A 1 110 ? -5.869 5.956 5.266 1.00 89.25 110 VAL A CA 1
ATOM 832 C C . VAL A 1 110 ? -4.546 5.770 4.537 1.00 89.25 110 VAL A C 1
ATOM 834 O O . VAL A 1 110 ? -3.489 5.913 5.144 1.00 89.25 110 VAL A O 1
ATOM 837 N N . PHE A 1 111 ? -4.600 5.411 3.256 1.00 89.94 111 PHE A N 1
ATOM 838 C CA . PHE A 1 111 ? -3.408 5.274 2.420 1.00 89.94 111 PHE A CA 1
ATOM 839 C C . PHE A 1 111 ? -3.136 6.579 1.675 1.00 89.94 111 PHE A C 1
ATOM 841 O O . PHE A 1 111 ? -3.975 7.004 0.882 1.00 89.94 111 PHE A O 1
ATOM 848 N N . THR A 1 112 ? -1.958 7.158 1.890 1.00 89.38 112 THR A N 1
ATOM 849 C CA . THR A 1 112 ? -1.510 8.404 1.257 1.00 89.38 112 THR A CA 1
ATOM 850 C C . THR A 1 112 ? -0.366 8.098 0.295 1.00 89.38 112 THR A C 1
ATOM 852 O O . THR A 1 112 ? 0.566 7.384 0.659 1.00 89.38 112 THR A O 1
ATOM 855 N N . SER A 1 113 ? -0.429 8.614 -0.935 1.00 90.69 113 SER A N 1
ATOM 856 C CA . SER A 1 113 ? 0.593 8.426 -1.977 1.00 90.69 113 SER A CA 1
ATOM 857 C C . SER A 1 113 ? 0.443 9.487 -3.072 1.00 90.69 113 SER A C 1
ATOM 859 O O . SER A 1 113 ? -0.667 9.953 -3.333 1.00 90.69 113 SER A O 1
ATOM 861 N N . GLN A 1 114 ? 1.548 9.842 -3.728 1.00 91.00 114 GLN A N 1
ATOM 862 C CA . GLN A 1 114 ? 1.586 10.642 -4.957 1.00 91.00 114 GLN A CA 1
ATOM 863 C C . GLN A 1 114 ? 1.571 9.772 -6.230 1.00 91.00 114 GLN A C 1
ATOM 865 O O . GLN A 1 114 ? 1.544 10.302 -7.341 1.00 91.00 114 GLN A O 1
ATOM 870 N N . GLY A 1 115 ? 1.593 8.443 -6.089 1.00 89.56 115 GLY A N 1
ATOM 871 C CA . GLY A 1 115 ? 1.554 7.477 -7.187 1.00 89.56 115 GLY A CA 1
ATOM 872 C C . GLY A 1 115 ? 2.845 7.393 -8.009 1.00 89.56 115 GLY A C 1
ATOM 873 O O . GLY A 1 115 ? 2.809 6.878 -9.133 1.00 89.56 115 GLY A O 1
ATOM 874 N N . GLN A 1 116 ? 3.950 7.902 -7.469 1.00 94.56 116 GLN A N 1
ATOM 875 C CA . GLN A 1 116 ? 5.289 7.869 -8.040 1.00 94.56 116 GLN A CA 1
ATOM 876 C C . GLN A 1 116 ? 5.880 6.467 -7.919 1.00 94.56 116 GLN A C 1
ATOM 878 O O . GLN A 1 116 ? 5.788 5.817 -6.878 1.00 94.56 116 GLN A O 1
ATOM 883 N N . VAL A 1 117 ? 6.508 6.000 -8.996 1.00 96.12 117 VAL A N 1
ATOM 884 C CA . VAL A 1 117 ? 7.074 4.651 -9.078 1.00 96.12 117 VAL A CA 1
ATOM 885 C C . VAL A 1 117 ? 8.576 4.734 -9.279 1.00 96.12 117 VAL A C 1
ATOM 887 O O . VAL A 1 117 ? 9.056 5.382 -10.204 1.00 96.12 117 VAL A O 1
ATOM 890 N N . MET A 1 118 ? 9.309 4.074 -8.391 1.00 96.44 118 MET A N 1
ATOM 891 C CA . MET A 1 118 ? 10.757 3.965 -8.401 1.00 96.44 118 MET A CA 1
ATOM 892 C C . MET A 1 118 ? 11.166 2.628 -9.014 1.00 96.44 118 MET A C 1
ATOM 894 O O . MET A 1 118 ? 10.702 1.577 -8.569 1.00 96.44 118 MET A O 1
ATOM 898 N N . SER A 1 119 ? 12.086 2.691 -9.975 1.00 97.00 119 SER A N 1
ATOM 899 C CA . SER A 1 119 ? 12.581 1.554 -10.751 1.00 97.00 119 SER A CA 1
ATOM 900 C C . SER A 1 119 ? 14.068 1.322 -10.510 1.00 97.00 119 SER A C 1
ATOM 902 O O . SER A 1 119 ? 14.841 2.276 -10.372 1.00 97.00 119 SER A O 1
ATOM 904 N N . THR A 1 120 ? 14.512 0.067 -10.575 1.00 97.31 120 THR A N 1
ATOM 905 C CA . THR A 1 120 ? 15.926 -0.229 -10.852 1.00 97.31 120 THR A CA 1
ATOM 906 C C . THR A 1 120 ? 16.311 0.215 -12.273 1.00 97.31 120 THR A C 1
ATOM 908 O O . THR A 1 120 ? 15.449 0.554 -13.083 1.00 97.31 120 THR A O 1
ATOM 911 N N . ARG A 1 121 ? 17.615 0.259 -12.576 1.00 96.25 121 ARG A N 1
ATOM 912 C CA . ARG A 1 121 ? 18.159 0.721 -13.870 1.00 96.25 121 ARG A CA 1
ATOM 913 C C . ARG A 1 121 ? 18.920 -0.380 -14.615 1.00 96.25 121 ARG A C 1
ATOM 915 O O . ARG A 1 121 ? 20.026 -0.158 -15.099 1.00 96.25 121 ARG A O 1
ATOM 922 N N . MET A 1 122 ? 18.364 -1.585 -14.648 1.00 97.44 122 MET A N 1
ATOM 923 C CA . MET A 1 122 ? 18.899 -2.685 -15.449 1.00 97.44 122 MET A CA 1
ATOM 924 C C . MET A 1 122 ? 18.452 -2.536 -16.905 1.00 97.44 122 MET A C 1
ATOM 926 O O . MET A 1 122 ? 17.372 -2.010 -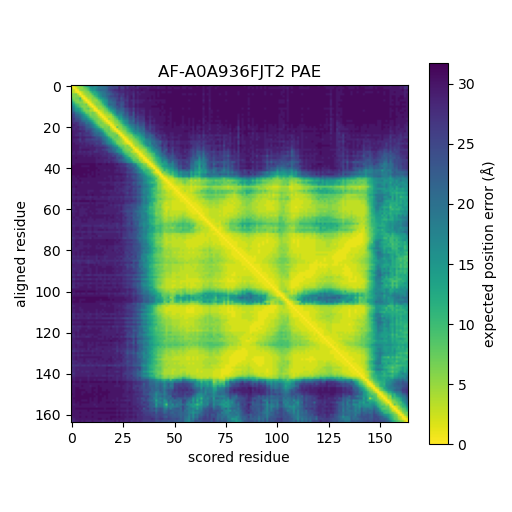17.181 1.00 97.44 122 MET A O 1
ATOM 930 N N . ALA A 1 123 ? 19.281 -3.013 -17.831 1.00 97.00 123 ALA A N 1
ATOM 931 C CA . ALA A 1 123 ? 18.895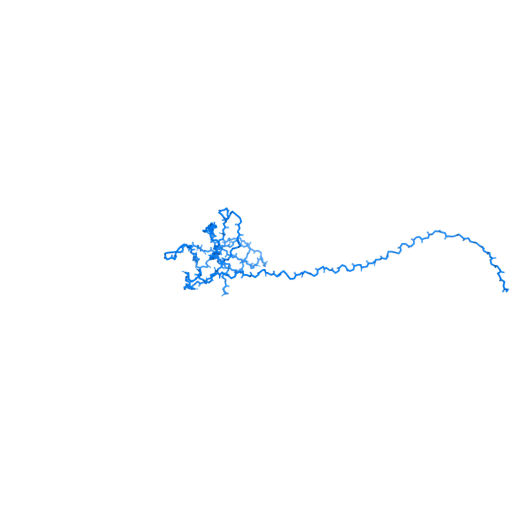 -3.128 -19.230 1.00 97.00 123 ALA A CA 1
ATOM 932 C C . ALA A 1 123 ? 17.894 -4.279 -19.390 1.00 97.00 123 ALA A C 1
ATOM 934 O O . ALA A 1 123 ? 18.177 -5.404 -18.975 1.00 97.00 123 ALA A O 1
ATOM 935 N N . CYS A 1 124 ? 16.744 -3.996 -20.000 1.00 97.19 124 CYS A N 1
ATOM 936 C CA . CYS A 1 124 ? 15.695 -4.985 -20.214 1.00 97.19 124 CYS A CA 1
ATOM 937 C C . CYS A 1 124 ? 15.682 -5.488 -21.663 1.00 97.19 124 CYS A C 1
ATOM 939 O O . CYS A 1 124 ? 15.778 -4.676 -22.588 1.00 97.19 124 CYS A O 1
ATOM 941 N N . PRO A 1 125 ? 15.559 -6.809 -21.889 1.00 97.00 125 PRO A N 1
ATOM 942 C CA . PRO A 1 125 ? 15.414 -7.346 -23.233 1.00 97.00 125 PRO A CA 1
ATOM 943 C C . PRO A 1 125 ? 14.055 -6.944 -23.839 1.00 97.00 125 PRO A C 1
ATOM 945 O O . PRO A 1 125 ? 13.085 -6.748 -23.093 1.00 97.00 125 PRO A O 1
ATOM 948 N N . PRO A 1 126 ? 13.949 -6.850 -25.179 1.00 95.75 126 PRO A N 1
ATOM 949 C CA . PRO A 1 126 ? 12.684 -6.562 -25.851 1.00 95.75 126 PRO A CA 1
ATOM 950 C C . PRO A 1 126 ? 11.596 -7.577 -25.479 1.00 95.75 126 PRO A C 1
ATOM 952 O O . PRO A 1 126 ? 11.856 -8.778 -25.444 1.00 95.75 126 PRO A O 1
ATOM 955 N N . GLY A 1 127 ? 10.378 -7.097 -25.215 1.00 95.75 127 GLY A N 1
ATOM 956 C CA . GLY A 1 127 ? 9.233 -7.954 -24.882 1.00 95.75 127 GLY A CA 1
ATOM 957 C C . GLY A 1 127 ? 9.208 -8.483 -23.443 1.00 95.75 127 GLY A C 1
ATOM 958 O O . GLY A 1 127 ? 8.474 -9.423 -23.162 1.00 95.75 127 GLY A O 1
ATOM 959 N N . SER A 1 128 ? 9.990 -7.898 -22.529 1.00 96.19 128 SER A N 1
ATOM 960 C CA . SER A 1 128 ? 9.973 -8.255 -21.097 1.00 96.19 128 SER A CA 1
ATOM 961 C C . SER A 1 128 ? 8.889 -7.549 -20.272 1.00 96.19 128 SER A C 1
ATOM 963 O O . SER A 1 128 ? 8.832 -7.727 -19.050 1.00 96.19 128 SER A O 1
ATOM 965 N N . ASP A 1 129 ? 8.024 -6.775 -20.928 1.00 96.50 129 ASP A N 1
ATOM 966 C CA . ASP A 1 129 ? 6.929 -6.064 -20.281 1.00 96.50 129 ASP A CA 1
ATOM 967 C C . ASP A 1 129 ? 5.865 -7.033 -19.753 1.00 96.50 129 ASP A C 1
ATOM 969 O O . ASP A 1 129 ? 5.468 -7.993 -20.417 1.00 96.50 129 ASP A O 1
ATOM 973 N N . ARG A 1 130 ? 5.362 -6.768 -18.548 1.00 97.00 130 ARG A N 1
ATOM 974 C CA . ARG A 1 130 ? 4.329 -7.573 -17.887 1.00 97.00 130 ARG A CA 1
ATOM 975 C C . ARG A 1 130 ? 3.402 -6.704 -17.050 1.00 97.00 130 ARG A C 1
ATOM 977 O O . ARG A 1 130 ? 3.776 -5.626 -16.600 1.00 97.00 130 ARG A O 1
ATOM 984 N N . ARG A 1 131 ? 2.183 -7.182 -16.799 1.00 97.31 131 ARG A N 1
ATOM 985 C CA . ARG A 1 131 ? 1.276 -6.554 -15.827 1.00 97.31 131 ARG A CA 1
ATOM 986 C C . ARG A 1 131 ? 1.678 -6.976 -14.418 1.00 97.31 131 ARG A C 1
ATOM 988 O O . ARG A 1 131 ? 1.679 -8.165 -14.118 1.00 97.31 131 ARG A O 1
ATOM 995 N N . GLU A 1 132 ? 1.986 -6.013 -13.559 1.00 94.94 132 GLU A N 1
ATOM 996 C CA . GLU A 1 132 ? 2.401 -6.258 -12.176 1.00 94.94 132 GLU A CA 1
ATOM 997 C C . GLU A 1 132 ? 1.747 -5.256 -11.220 1.00 94.94 132 GLU A C 1
ATOM 999 O O . GLU A 1 132 ? 1.523 -4.092 -11.562 1.00 94.94 132 GLU A O 1
ATOM 1004 N N . PHE A 1 133 ? 1.426 -5.713 -10.008 1.00 94.62 133 PHE A N 1
ATOM 1005 C CA . PHE A 1 133 ? 0.984 -4.842 -8.925 1.00 94.62 133 PHE A CA 1
ATOM 1006 C C . PHE A 1 133 ? 2.199 -4.211 -8.246 1.00 94.62 133 PHE A C 1
ATOM 1008 O O . PHE A 1 133 ? 2.939 -4.882 -7.531 1.00 94.62 133 PHE A O 1
ATOM 1015 N N . VAL A 1 134 ? 2.384 -2.909 -8.448 1.00 95.19 134 VAL A N 1
ATOM 1016 C CA . VAL A 1 134 ? 3.472 -2.154 -7.828 1.00 95.19 134 VAL A CA 1
ATOM 1017 C C . VAL A 1 134 ? 2.979 -1.596 -6.500 1.00 95.19 134 VAL A C 1
ATOM 1019 O O . VAL A 1 134 ? 2.109 -0.720 -6.459 1.00 95.19 134 VAL A O 1
ATOM 1022 N N . SER A 1 135 ? 3.526 -2.124 -5.406 1.00 92.31 135 SER A N 1
ATOM 1023 C CA . SER A 1 135 ? 3.141 -1.743 -4.050 1.00 92.31 135 SER A CA 1
ATOM 1024 C C . SER A 1 135 ? 4.057 -0.678 -3.454 1.00 92.31 135 SER A C 1
ATOM 1026 O O . SER A 1 135 ? 5.257 -0.614 -3.733 1.00 92.31 135 SER A O 1
ATOM 1028 N N . ALA A 1 136 ? 3.480 0.124 -2.569 1.00 92.81 136 ALA A N 1
ATOM 1029 C CA . ALA A 1 136 ? 4.203 0.928 -1.604 1.00 92.81 136 ALA A CA 1
ATOM 1030 C C . ALA A 1 136 ? 4.650 0.085 -0.405 1.00 92.81 136 ALA A C 1
ATOM 1032 O O . ALA A 1 136 ? 4.448 -1.134 -0.359 1.00 92.81 136 ALA A O 1
ATOM 1033 N N . LYS A 1 137 ? 5.262 0.741 0.584 1.00 92.81 137 LYS A N 1
ATOM 1034 C CA . LYS A 1 137 ? 5.645 0.087 1.834 1.00 92.81 137 LYS A CA 1
ATOM 1035 C C . LYS A 1 137 ? 4.404 -0.475 2.532 1.00 92.81 137 LYS A C 1
ATOM 1037 O O . LYS A 1 137 ? 3.434 0.244 2.775 1.00 92.81 137 LYS A O 1
ATOM 1042 N N . THR A 1 138 ? 4.456 -1.757 2.869 1.00 88.75 138 THR A N 1
ATOM 1043 C CA . THR A 1 138 ? 3.350 -2.449 3.527 1.00 88.75 138 THR A CA 1
ATOM 1044 C C . THR A 1 138 ? 3.282 -2.110 5.016 1.00 88.75 138 THR A C 1
ATOM 1046 O O . THR A 1 138 ? 4.267 -1.676 5.625 1.00 88.75 138 THR A O 1
ATOM 1049 N N . LEU A 1 139 ? 2.100 -2.283 5.612 1.00 87.88 139 LEU A N 1
ATOM 1050 C CA . LEU A 1 139 ? 1.888 -2.113 7.051 1.00 87.88 139 LEU A CA 1
ATOM 1051 C C . LEU A 1 139 ? 1.345 -3.403 7.666 1.00 87.88 139 LEU A C 1
ATOM 1053 O O . LEU A 1 139 ? 0.262 -3.848 7.310 1.00 87.88 139 LEU A O 1
ATOM 1057 N N . LEU A 1 140 ? 2.053 -3.964 8.647 1.00 87.44 140 LEU A N 1
ATOM 1058 C CA . LEU A 1 140 ? 1.569 -5.104 9.427 1.00 87.44 140 LEU A CA 1
ATOM 1059 C C . LEU A 1 140 ? 0.748 -4.630 10.631 1.00 87.44 140 LEU A C 1
ATOM 1061 O O . LEU A 1 140 ? 1.267 -3.978 11.536 1.00 87.44 140 LEU A O 1
ATOM 1065 N N . VAL A 1 141 ? -0.527 -5.005 10.670 1.00 84.94 141 VAL A N 1
ATOM 1066 C CA . VAL A 1 141 ? -1.479 -4.654 11.730 1.00 84.94 141 VAL A CA 1
ATOM 1067 C C . VAL A 1 141 ? -1.822 -5.902 12.549 1.00 84.94 141 VAL A C 1
ATOM 1069 O O . VAL A 1 141 ? -2.248 -6.902 11.973 1.00 84.94 141 VAL A O 1
ATOM 1072 N N . PRO A 1 142 ? -1.676 -5.889 13.887 1.00 82.12 142 PRO A N 1
ATOM 1073 C CA . PRO A 1 142 ? -2.072 -7.024 14.713 1.00 82.12 142 PRO A CA 1
ATOM 1074 C C . PRO A 1 142 ? -3.588 -7.240 14.675 1.00 82.12 142 PRO A C 1
ATOM 1076 O O . PRO A 1 142 ? -4.380 -6.287 14.735 1.00 82.12 142 PRO A O 1
ATOM 1079 N N . LEU A 1 143 ? -3.995 -8.508 14.634 1.00 73.62 143 LEU A N 1
ATOM 1080 C CA . LEU A 1 143 ? -5.376 -8.876 14.898 1.00 73.62 143 LEU A CA 1
ATOM 1081 C C . LEU A 1 143 ? -5.648 -8.700 16.392 1.00 73.62 143 LEU A C 1
ATOM 1083 O O . LEU A 1 143 ? -5.158 -9.435 17.240 1.00 73.62 143 LEU A O 1
ATOM 1087 N N . GLN A 1 144 ? -6.404 -7.660 16.733 1.00 64.31 144 GLN A N 1
ATOM 1088 C CA . GLN A 1 144 ? -6.940 -7.513 18.087 1.00 64.31 144 GLN A CA 1
ATOM 1089 C C . GLN A 1 144 ? -8.052 -8.544 18.245 1.00 64.31 144 GLN A C 1
ATOM 1091 O O . GLN A 1 144 ? -8.912 -8.572 17.371 1.00 64.31 144 GLN A O 1
ATOM 1096 N N . GLN A 1 145 ? -8.072 -9.299 19.346 1.00 47.75 145 GLN A N 1
ATOM 1097 C CA . GLN A 1 145 ? -9.152 -10.226 19.729 1.00 47.75 145 GLN A CA 1
ATOM 1098 C C . GLN A 1 145 ? -10.475 -9.513 19.989 1.00 47.75 145 GLN A C 1
ATOM 1100 O O . GLN A 1 145 ? -10.447 -8.338 20.384 1.00 47.75 145 GLN A O 1
ATOM 1105 N N . PRO A 1 146 ? -11.632 -10.164 19.750 1.00 50.59 146 PRO A N 1
ATOM 1106 C CA . PRO A 1 146 ? -12.924 -9.567 20.053 1.00 50.59 146 PRO A CA 1
ATOM 1107 C C . PRO A 1 146 ? -12.968 -9.256 21.545 1.00 50.59 146 PRO A C 1
ATOM 1109 O O . PRO A 1 146 ? -12.424 -10.033 22.333 1.00 50.59 146 PRO A O 1
ATOM 1112 N N . PRO A 1 147 ? -13.593 -8.138 21.973 1.00 42.66 147 PRO A N 1
ATOM 1113 C CA . PRO A 1 147 ? -14.139 -8.156 23.323 1.00 42.66 147 PRO A CA 1
ATOM 1114 C C . PRO A 1 147 ? -14.976 -9.440 23.424 1.00 42.66 147 PRO A C 1
ATOM 1116 O O . PRO A 1 147 ? -15.623 -9.803 22.443 1.00 42.66 147 PRO A O 1
ATOM 1119 N N . SER A 1 148 ? -14.886 -10.150 24.549 1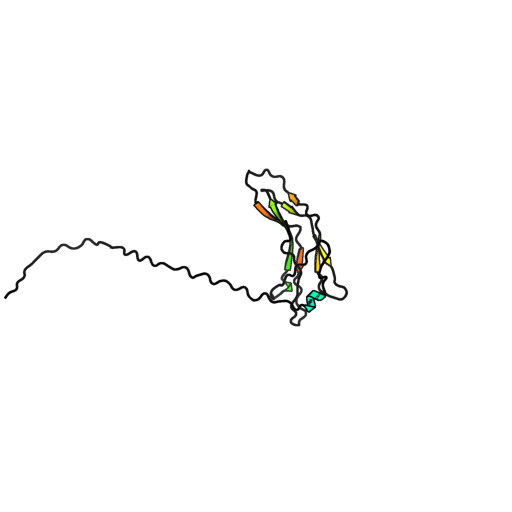.00 40.53 148 SER A N 1
ATOM 1120 C CA . SER A 1 148 ? -15.310 -11.544 24.811 1.00 40.53 148 SER A CA 1
ATOM 1121 C C . SER A 1 148 ? -16.758 -11.931 24.443 1.00 40.53 148 SER A C 1
ATOM 1123 O O . SER A 1 148 ? -17.219 -13.021 24.763 1.00 40.53 148 SER A O 1
ATOM 1125 N N . THR A 1 149 ? -17.494 -11.062 23.763 1.00 34.88 149 THR A N 1
ATOM 1126 C CA . THR A 1 149 ? -18.883 -11.189 23.351 1.00 34.88 149 THR A CA 1
ATOM 1127 C C . THR A 1 149 ? -18.974 -11.054 21.828 1.00 34.88 149 THR A C 1
ATOM 1129 O O . THR A 1 149 ? -19.076 -9.949 21.311 1.00 34.88 149 THR A O 1
ATOM 1132 N N . GLY A 1 150 ? -18.880 -12.181 21.109 1.00 35.22 150 GLY A N 1
ATOM 1133 C CA . GLY A 1 150 ? -19.495 -12.452 19.791 1.00 35.22 150 GLY A CA 1
ATOM 1134 C C . GLY A 1 150 ? -19.555 -11.360 18.705 1.00 35.22 150 GLY A C 1
ATOM 1135 O O . GLY A 1 150 ? -20.467 -11.391 17.884 1.00 35.22 150 GLY A O 1
ATOM 1136 N N . GLY A 1 151 ? -18.644 -10.387 18.684 1.00 33.47 151 GLY A N 1
ATOM 1137 C CA . GLY A 1 151 ? -18.732 -9.218 17.809 1.00 33.47 151 GLY A CA 1
ATOM 1138 C C . GLY A 1 151 ? -17.948 -9.385 16.510 1.00 33.47 151 GLY A C 1
ATOM 1139 O O . GLY A 1 151 ? -16.716 -9.405 16.516 1.00 33.47 151 GLY A O 1
ATOM 1140 N N . VAL A 1 152 ? -18.659 -9.441 15.383 1.00 35.47 152 VAL A N 1
ATOM 1141 C CA . VAL A 1 152 ? -18.086 -9.362 14.030 1.00 35.47 152 VAL A CA 1
ATOM 1142 C C . VAL A 1 152 ? -17.382 -8.009 13.857 1.00 35.47 152 VAL A C 1
ATOM 1144 O O . VAL A 1 152 ? -17.972 -6.969 14.144 1.00 35.47 152 VAL A O 1
ATOM 1147 N N . ARG A 1 153 ? -16.130 -7.987 13.372 1.00 44.72 153 ARG A N 1
ATOM 1148 C CA . ARG A 1 153 ? -15.369 -6.733 13.203 1.00 44.72 153 ARG A CA 1
ATOM 1149 C C . ARG A 1 153 ? -14.890 -6.496 11.785 1.00 44.72 153 ARG A C 1
ATOM 1151 O O . ARG A 1 153 ? -14.131 -7.281 11.226 1.00 44.72 153 ARG A O 1
ATOM 1158 N N . ALA A 1 154 ? -15.343 -5.372 11.238 1.00 34.78 154 ALA A N 1
ATOM 1159 C CA . ALA A 1 154 ? -14.850 -4.779 10.008 1.00 34.78 154 ALA A CA 1
ATOM 1160 C C . ALA A 1 154 ? -13.430 -4.272 10.236 1.00 34.78 154 ALA A C 1
ATOM 1162 O O . ALA A 1 154 ? -13.213 -3.425 11.102 1.00 34.78 154 ALA A O 1
ATOM 1163 N N . ARG A 1 155 ? -12.460 -4.758 9.465 1.00 42.56 155 ARG A N 1
ATOM 1164 C CA . ARG A 1 155 ? -11.150 -4.113 9.357 1.00 42.56 155 ARG A CA 1
ATOM 1165 C C . ARG A 1 155 ? -11.018 -3.591 7.945 1.00 42.56 155 ARG A C 1
ATOM 1167 O O . ARG A 1 155 ? -11.161 -4.337 6.996 1.00 42.56 155 ARG A O 1
ATOM 1174 N N . TRP A 1 156 ? -10.797 -2.300 7.779 1.00 39.69 156 TRP A N 1
ATOM 1175 C CA . TRP A 1 156 ? -10.616 -1.726 6.452 1.00 39.69 156 TRP A CA 1
ATOM 1176 C C . TRP A 1 156 ? -9.223 -2.101 5.924 1.00 39.69 156 TRP A C 1
ATOM 1178 O O . TRP A 1 156 ? -8.226 -1.808 6.579 1.00 39.69 156 TRP A O 1
ATOM 1188 N N . LEU A 1 157 ? -9.154 -2.748 4.760 1.00 37.06 157 LEU A N 1
ATOM 1189 C CA . LEU A 1 157 ? -7.924 -2.926 3.989 1.00 37.06 157 LEU A CA 1
ATOM 1190 C C . LEU A 1 157 ? -8.269 -2.860 2.498 1.00 37.06 157 LEU A C 1
ATOM 1192 O O . LEU A 1 157 ? -9.084 -3.615 1.982 1.00 37.06 157 LEU A O 1
ATOM 1196 N N . ARG A 1 158 ? -7.630 -1.940 1.786 1.00 33.84 158 ARG A N 1
ATOM 1197 C CA . ARG A 1 158 ? -7.616 -1.910 0.328 1.00 33.84 158 ARG A CA 1
ATOM 1198 C C . ARG A 1 158 ? -6.918 -3.161 -0.211 1.00 33.84 158 ARG A C 1
ATOM 1200 O O . ARG A 1 158 ? -5.754 -3.393 0.084 1.00 33.84 158 ARG A O 1
ATOM 1207 N N . ILE A 1 159 ? -7.613 -3.905 -1.061 1.00 37.03 159 ILE A N 1
ATOM 1208 C CA . ILE A 1 159 ? -6.976 -4.608 -2.175 1.00 37.03 159 ILE A CA 1
ATOM 1209 C C . ILE A 1 159 ? -7.282 -3.748 -3.400 1.00 37.03 159 ILE A C 1
ATOM 1211 O O . ILE A 1 159 ? -8.448 -3.459 -3.647 1.00 37.03 159 ILE A O 1
ATOM 1215 N N . ALA A 1 160 ? -6.209 -3.289 -4.055 1.00 31.36 160 ALA A N 1
ATOM 1216 C CA . ALA A 1 160 ? -6.120 -2.543 -5.314 1.00 31.36 160 ALA A CA 1
ATOM 1217 C C . ALA A 1 160 ? -7.205 -1.477 -5.588 1.00 31.36 160 ALA A C 1
ATOM 1219 O O . ALA A 1 160 ? -8.352 -1.785 -5.885 1.00 31.36 160 ALA A O 1
ATOM 1220 N N . LEU A 1 161 ? -6.790 -0.207 -5.640 1.00 37.69 161 LEU A N 1
ATOM 1221 C CA . LEU A 1 161 ? -7.469 0.742 -6.530 1.00 37.69 161 LEU A CA 1
ATOM 1222 C C . LEU A 1 161 ? -6.473 1.107 -7.602 1.00 37.69 161 LEU A C 1
ATOM 1224 O O . LEU A 1 161 ? -5.494 1.801 -7.329 1.00 37.69 161 LEU A O 1
ATOM 1228 N N . ALA A 1 162 ? -6.739 0.612 -8.791 1.00 28.64 162 ALA A N 1
ATOM 1229 C CA . ALA A 1 162 ? -6.630 1.426 -9.976 1.00 28.64 162 ALA A CA 1
ATOM 1230 C C . ALA A 1 162 ? -8.055 1.468 -10.548 1.00 28.64 162 ALA A C 1
ATOM 1232 O O . ALA A 1 162 ? -8.588 0.401 -10.850 1.00 28.64 162 ALA A O 1
ATOM 1233 N N . PRO A 1 163 ? -8.736 2.618 -10.636 1.00 35.19 163 PRO A N 1
ATOM 1234 C CA . PRO A 1 163 ? -9.294 2.968 -11.924 1.00 35.19 163 PRO A CA 1
ATOM 1235 C C . PRO A 1 163 ? -8.136 3.405 -12.836 1.00 35.19 163 PRO A C 1
ATOM 1237 O O . PRO A 1 163 ? -7.131 3.929 -12.344 1.00 35.19 163 PRO A O 1
ATOM 1240 N N . ASP A 1 164 ? -8.275 3.074 -14.116 1.00 38.09 164 ASP A N 1
ATOM 1241 C CA . ASP A 1 164 ? -7.283 3.270 -15.180 1.00 38.09 164 ASP A CA 1
ATOM 1242 C C . ASP A 1 164 ? -6.718 4.698 -15.269 1.00 38.09 164 ASP A C 1
ATOM 1244 O O . ASP A 1 164 ? -7.478 5.668 -15.027 1.00 38.09 164 ASP A O 1
#